Protein AF-A0A257A2W7-F1 (afdb_monomer)

Foldseek 3Di:
DLVVLVVVAQDAAEDEEAPCQVFFWWDCPVHTDGPGDPDDPVSNVVSNYDYDHAQAWDDPDVPDIDHHDDDDPDPPPDDDFTWGADPVRDIDTDPD

Secondary structure (DSSP, 8-state):
-HHHHHHH-SS-EEEEE-TTTTS--EE-SSS-EE-S-SS-HHHHHTTTEEEEE-SS-EEEETTEEE-------STT-PPP--EEE-TTS-EEE---

Mean predicted aligned error: 4.1 Å

Structure (mmCIF, N/CA/C/O backbone):
data_AF-A0A257A2W7-F1
#
_entry.id   AF-A0A257A2W7-F1
#
loop_
_atom_site.group_PDB
_atom_site.id
_atom_site.type_symbol
_atom_site.label_atom_id
_atom_site.label_alt_id
_atom_site.label_comp_id
_atom_site.label_asym_id
_atom_site.label_entity_id
_atom_site.label_seq_id
_atom_site.pdbx_PDB_ins_code
_atom_site.Cartn_x
_atom_site.Cartn_y
_atom_site.Cartn_z
_atom_site.occupancy
_atom_site.B_iso_or_equiv
_atom_site.auth_seq_id
_atom_site.auth_comp_id
_atom_site.auth_asym_id
_atom_site.auth_atom_id
_atom_site.pdbx_PDB_model_num
ATOM 1 N N . MET A 1 1 ? -1.701 10.309 3.930 1.00 80.25 1 MET A N 1
ATOM 2 C CA . MET A 1 1 ? -2.007 9.199 4.864 1.00 80.25 1 MET A CA 1
ATOM 3 C C . MET A 1 1 ? -1.290 9.367 6.201 1.00 80.25 1 MET A C 1
ATOM 5 O O . MET A 1 1 ? -1.985 9.547 7.188 1.00 80.25 1 MET A O 1
ATOM 9 N N . LEU A 1 2 ? 0.050 9.396 6.250 1.00 88.62 2 LEU A N 1
ATOM 10 C CA . LEU A 1 2 ? 0.804 9.606 7.502 1.00 88.62 2 LEU A CA 1
ATOM 11 C C . LEU A 1 2 ? 0.365 10.847 8.293 1.00 88.62 2 LEU A C 1
ATOM 13 O O . LEU A 1 2 ? 0.113 10.750 9.487 1.00 88.62 2 LEU A O 1
ATOM 17 N N . GLU A 1 3 ? 0.212 11.992 7.624 1.00 91.12 3 GLU A N 1
ATOM 18 C CA . GLU A 1 3 ? -0.256 13.218 8.285 1.00 91.12 3 GLU A CA 1
ATOM 19 C C . GLU A 1 3 ? -1.647 13.059 8.905 1.00 91.12 3 GLU A C 1
ATOM 21 O O . GLU A 1 3 ? -1.863 13.485 10.032 1.00 91.12 3 GLU A O 1
ATOM 26 N N . ILE A 1 4 ? -2.571 12.364 8.237 1.00 91.19 4 ILE A N 1
ATOM 27 C CA . ILE A 1 4 ? -3.909 12.099 8.787 1.00 91.19 4 ILE A CA 1
ATOM 28 C C . ILE A 1 4 ? -3.791 11.282 10.078 1.00 91.19 4 ILE A C 1
ATOM 30 O O . ILE A 1 4 ? -4.378 11.650 11.090 1.00 91.19 4 ILE A O 1
ATOM 34 N N . LEU A 1 5 ? -2.983 10.216 10.076 1.00 92.81 5 LEU A N 1
ATOM 35 C CA . LEU A 1 5 ? -2.788 9.378 11.262 1.00 92.81 5 LEU A CA 1
ATOM 36 C C . LEU A 1 5 ? -2.146 10.146 12.428 1.00 92.81 5 LEU A C 1
ATOM 38 O O . LEU A 1 5 ? -2.559 9.968 13.571 1.00 92.81 5 LEU A O 1
ATOM 42 N N . LYS A 1 6 ? -1.200 11.057 12.153 1.00 91.25 6 LYS A N 1
ATOM 43 C CA . LYS A 1 6 ? -0.626 11.943 13.182 1.00 91.25 6 LYS A CA 1
ATOM 44 C C . LYS A 1 6 ? -1.694 12.812 13.855 1.00 91.25 6 LYS A C 1
ATOM 46 O O . LYS A 1 6 ? -1.646 12.986 15.069 1.00 91.25 6 LYS A O 1
ATOM 51 N N . HIS A 1 7 ? -2.656 13.321 13.085 1.00 92.88 7 HIS A N 1
ATOM 52 C CA . HIS A 1 7 ? -3.723 14.191 13.592 1.00 92.88 7 HIS A CA 1
ATOM 53 C C . HIS A 1 7 ? -4.851 13.423 14.297 1.00 92.88 7 HIS A C 1
ATOM 55 O O . HIS A 1 7 ? -5.441 13.941 15.242 1.00 92.88 7 HIS A O 1
ATOM 61 N N . VAL A 1 8 ? -5.143 12.184 13.884 1.00 89.50 8 VAL A N 1
ATOM 62 C CA . VAL A 1 8 ? -6.140 11.316 14.548 1.00 89.50 8 VAL A CA 1
ATOM 63 C C . VAL A 1 8 ? -5.702 10.928 15.973 1.00 89.50 8 VAL A C 1
ATOM 65 O O . VAL A 1 8 ? -6.538 10.620 16.829 1.00 89.50 8 VAL A O 1
ATOM 68 N N . GLY A 1 9 ? -4.399 10.998 16.260 1.00 82.25 9 GLY A N 1
ATOM 69 C CA . GLY A 1 9 ? -3.829 10.718 17.573 1.00 82.25 9 GLY A CA 1
ATOM 70 C C . GLY A 1 9 ? -3.700 9.217 17.839 1.00 82.25 9 GLY A C 1
ATOM 71 O O . GLY A 1 9 ? -3.452 8.433 16.932 1.00 82.25 9 GLY A O 1
ATOM 72 N N . LYS A 1 10 ? -3.859 8.793 19.099 1.00 83.50 10 LYS A N 1
ATOM 73 C CA . LYS A 1 10 ? -3.684 7.384 19.519 1.00 83.50 10 LYS A CA 1
ATOM 74 C C . LYS A 1 10 ? -4.928 6.504 19.318 1.00 83.50 10 LYS A C 1
ATOM 76 O O . LYS A 1 10 ? -5.039 5.447 19.934 1.00 83.50 10 LYS A O 1
ATOM 81 N N . LYS A 1 11 ? -5.905 6.951 18.527 1.00 90.50 11 LYS A N 1
ATOM 82 C CA . LYS A 1 11 ? -7.090 6.136 18.233 1.00 90.50 11 LYS A CA 1
ATOM 83 C C . LYS A 1 11 ? -6.717 5.058 17.221 1.00 90.50 11 LYS A C 1
ATOM 85 O O . LYS A 1 11 ? -5.998 5.330 16.267 1.00 90.50 11 LYS A O 1
ATOM 90 N N . ARG A 1 12 ? -7.237 3.849 17.424 1.00 93.69 12 ARG A N 1
ATOM 91 C CA . ARG A 1 12 ? -7.097 2.741 16.474 1.00 93.69 12 ARG A CA 1
ATOM 92 C C . ARG A 1 12 ? -7.761 3.113 15.148 1.00 93.69 12 ARG A C 1
ATOM 94 O O . ARG A 1 12 ? -8.917 3.539 15.146 1.00 93.69 12 ARG A O 1
ATOM 101 N N . VAL A 1 13 ? -7.046 2.931 14.041 1.00 94.94 13 VAL A N 1
ATOM 102 C CA . VAL A 1 13 ? -7.547 3.202 12.685 1.00 94.94 13 VAL A CA 1
ATOM 103 C C . VAL A 1 13 ? -7.391 1.952 11.834 1.00 94.94 13 VAL A C 1
ATOM 105 O O . VAL A 1 13 ? -6.285 1.445 11.682 1.00 94.94 13 VAL A O 1
ATOM 108 N N . TYR A 1 14 ? -8.482 1.480 11.237 1.00 94.75 14 TYR A N 1
ATOM 109 C CA . TYR A 1 14 ? -8.414 0.415 10.241 1.00 94.75 14 TYR A CA 1
ATOM 110 C C . TYR A 1 14 ? -8.157 1.000 8.852 1.00 94.75 14 TYR A C 1
ATOM 112 O O . TYR A 1 14 ? -8.882 1.885 8.397 1.00 94.75 14 TYR A O 1
ATOM 120 N N . ILE A 1 15 ? -7.139 0.486 8.170 1.00 95.25 15 ILE A N 1
ATOM 121 C CA . ILE A 1 15 ? -6.825 0.783 6.774 1.00 95.25 15 ILE A CA 1
ATOM 122 C C . ILE A 1 15 ? -7.209 -0.441 5.948 1.00 95.25 15 ILE A C 1
ATOM 124 O O . ILE A 1 15 ? -6.562 -1.485 6.029 1.00 95.25 15 ILE A O 1
ATOM 128 N N . VAL A 1 16 ? -8.261 -0.309 5.143 1.00 95.88 16 VAL A N 1
ATOM 129 C CA . VAL A 1 16 ? -8.643 -1.336 4.169 1.00 95.88 16 VAL A CA 1
ATOM 130 C C . VAL A 1 16 ? -7.850 -1.103 2.891 1.00 95.88 16 VAL A C 1
ATOM 132 O O . VAL A 1 16 ? -7.967 -0.044 2.277 1.00 95.88 16 VAL A O 1
ATOM 135 N N . ALA A 1 17 ? -7.001 -2.057 2.516 1.00 95.88 17 ALA A N 1
ATOM 136 C CA . ALA A 1 17 ? -6.066 -1.893 1.407 1.00 95.88 17 ALA A CA 1
ATOM 137 C C . ALA A 1 17 ? -5.825 -3.196 0.643 1.00 95.88 17 ALA A C 1
ATOM 139 O O . ALA A 1 17 ? -6.053 -4.294 1.150 1.00 95.88 17 ALA A O 1
ATOM 140 N N . HIS A 1 18 ? -5.315 -3.068 -0.581 1.00 95.38 18 HIS A N 1
ATOM 141 C CA . HIS A 1 18 ? -4.941 -4.210 -1.403 1.00 95.38 18 HIS A CA 1
ATOM 142 C C . HIS A 1 18 ? -3.727 -4.958 -0.807 1.00 95.38 18 HIS A C 1
ATOM 144 O O . HIS A 1 18 ? -2.776 -4.286 -0.395 1.00 95.38 18 HIS A O 1
ATOM 150 N N . PRO A 1 19 ? -3.682 -6.312 -0.798 1.00 95.19 19 PRO A N 1
ATOM 151 C CA . PRO A 1 19 ? -2.540 -7.083 -0.285 1.00 95.19 19 PRO A CA 1
ATOM 152 C C . PRO A 1 19 ? -1.172 -6.690 -0.865 1.00 95.19 19 PRO A C 1
ATOM 154 O O . PRO A 1 19 ? -0.150 -6.861 -0.208 1.00 95.19 19 PRO A O 1
ATOM 157 N N . MET A 1 20 ? -1.145 -6.141 -2.082 1.00 94.31 20 MET A N 1
ATOM 158 C CA . MET A 1 20 ? 0.084 -5.719 -2.768 1.00 94.31 20 MET A CA 1
ATOM 159 C C . MET A 1 20 ? 0.405 -4.223 -2.591 1.00 94.31 20 MET A C 1
ATOM 161 O O . MET A 1 20 ? 1.245 -3.708 -3.320 1.00 94.31 20 MET A O 1
ATOM 165 N N . LEU A 1 21 ? -0.221 -3.514 -1.638 1.00 94.62 21 LEU A N 1
ATOM 166 C CA . LEU A 1 21 ? -0.007 -2.071 -1.400 1.00 94.62 21 LEU A CA 1
ATOM 167 C C . LEU A 1 21 ? 1.478 -1.684 -1.290 1.00 94.62 21 LEU A C 1
ATOM 169 O O . LEU A 1 21 ? 1.885 -0.634 -1.781 1.00 94.62 21 LEU A O 1
ATOM 173 N N . PHE A 1 22 ? 2.275 -2.525 -0.629 1.00 94.69 22 PHE A N 1
ATOM 174 C CA . PHE A 1 22 ? 3.700 -2.284 -0.389 1.00 94.69 22 PHE A CA 1
ATOM 175 C C . PHE A 1 22 ? 4.619 -2.983 -1.395 1.00 94.69 22 PHE A C 1
ATOM 177 O O . PHE A 1 22 ? 5.835 -2.996 -1.200 1.00 94.69 22 PHE A O 1
ATOM 184 N N . LYS A 1 23 ? 4.063 -3.575 -2.459 1.00 94.12 23 LYS A N 1
ATOM 185 C CA . LYS A 1 23 ? 4.871 -4.130 -3.544 1.00 94.12 23 LYS A CA 1
ATOM 186 C C . LYS A 1 23 ? 5.721 -3.006 -4.165 1.00 94.12 23 LYS A C 1
ATOM 188 O O . LYS A 1 23 ? 5.191 -1.911 -4.377 1.00 94.12 23 LYS A O 1
ATOM 193 N N . PRO A 1 24 ? 7.007 -3.247 -4.486 1.00 93.94 24 PRO A N 1
ATOM 194 C CA . PRO A 1 24 ? 7.807 -2.296 -5.247 1.00 93.94 24 PRO A CA 1
ATOM 195 C C . PRO A 1 24 ? 7.109 -1.927 -6.553 1.00 93.94 24 PRO A C 1
ATOM 197 O O . PRO A 1 24 ? 6.707 -2.811 -7.311 1.00 93.94 24 PRO A O 1
ATOM 200 N N . ASN A 1 25 ? 6.987 -0.629 -6.799 1.00 94.75 25 ASN A N 1
ATOM 201 C CA . ASN A 1 25 ? 6.451 -0.089 -8.036 1.00 94.75 25 ASN A CA 1
ATOM 202 C C . ASN A 1 25 ? 7.526 0.833 -8.612 1.00 94.75 25 ASN A C 1
ATOM 204 O O . ASN A 1 25 ? 7.744 1.930 -8.104 1.00 94.75 25 ASN A O 1
ATOM 208 N N . LEU A 1 26 ? 8.297 0.333 -9.573 1.00 96.12 26 LEU A N 1
ATOM 209 C CA . LEU A 1 26 ? 9.556 0.936 -9.996 1.00 96.12 26 LEU A CA 1
ATOM 210 C C . LEU A 1 26 ? 9.415 1.578 -11.373 1.00 96.12 26 LEU A C 1
ATOM 212 O O . LEU A 1 26 ? 8.880 0.982 -12.298 1.00 96.12 26 LEU A O 1
ATOM 216 N N . VAL A 1 27 ? 9.970 2.773 -11.535 1.00 95.62 27 VAL A N 1
ATOM 217 C CA . VAL A 1 27 ? 10.194 3.383 -12.849 1.00 95.62 27 VAL A CA 1
ATOM 218 C C . VAL A 1 27 ? 11.695 3.408 -13.093 1.00 95.62 27 VAL A C 1
ATOM 220 O O . VAL A 1 27 ? 12.454 3.775 -12.199 1.00 95.62 27 VAL A O 1
ATOM 223 N N . VAL A 1 28 ? 12.122 3.024 -14.296 1.00 94.00 28 VAL A N 1
ATOM 224 C CA . VAL A 1 28 ? 13.547 2.931 -14.665 1.00 94.00 28 VAL A CA 1
ATOM 225 C C . VAL A 1 28 ? 14.060 4.145 -15.443 1.00 94.00 28 VAL A C 1
ATOM 227 O O . VAL A 1 28 ? 15.268 4.337 -15.546 1.00 94.00 28 VAL A O 1
ATOM 230 N N . LYS A 1 29 ? 13.164 4.992 -15.969 1.00 91.94 29 LYS A N 1
ATOM 231 C CA . LYS A 1 29 ? 13.512 6.206 -16.727 1.00 91.94 29 LYS A CA 1
ATOM 232 C C . LYS A 1 29 ? 13.108 7.476 -15.962 1.00 91.94 29 LYS A C 1
ATOM 234 O O . LYS A 1 29 ? 11.973 7.560 -15.490 1.00 91.94 29 LYS A O 1
ATOM 239 N N . PRO A 1 30 ? 13.977 8.498 -15.863 1.00 93.19 30 PRO A N 1
ATOM 240 C CA . PRO A 1 30 ? 15.361 8.556 -16.358 1.00 93.19 30 PRO A CA 1
ATOM 241 C C . PRO A 1 30 ? 16.373 7.750 -15.518 1.00 93.19 30 PRO A C 1
ATOM 243 O O . PRO A 1 30 ? 17.501 7.559 -15.951 1.00 93.19 30 PRO A O 1
ATOM 246 N N . PHE A 1 31 ? 15.981 7.283 -14.334 1.00 94.62 31 PHE A N 1
ATOM 247 C CA . PHE A 1 31 ? 16.767 6.414 -13.458 1.00 94.62 31 PHE A CA 1
ATOM 248 C C . PHE A 1 31 ? 15.822 5.588 -12.576 1.00 94.62 31 PHE A C 1
ATOM 250 O O . PHE A 1 31 ? 14.634 5.906 -12.472 1.00 94.62 31 PHE A O 1
ATOM 257 N N . LEU A 1 32 ? 16.356 4.551 -11.923 1.00 94.75 32 LEU A N 1
ATOM 258 C CA . LEU A 1 32 ? 15.598 3.659 -11.048 1.00 94.75 32 LEU A CA 1
ATOM 259 C C . LEU A 1 32 ? 15.043 4.403 -9.825 1.00 94.75 32 LEU A C 1
ATOM 261 O O . LEU A 1 32 ? 15.799 4.921 -9.003 1.00 94.75 32 LEU A O 1
ATOM 265 N N . ARG A 1 33 ? 13.718 4.409 -9.675 1.00 94.88 33 ARG A N 1
ATOM 266 C CA . ARG A 1 33 ? 13.023 4.990 -8.519 1.00 94.88 33 ARG A CA 1
ATOM 267 C C . ARG A 1 33 ? 11.771 4.199 -8.166 1.00 94.88 33 ARG A C 1
ATOM 269 O O . ARG A 1 33 ? 11.049 3.761 -9.056 1.00 94.88 33 ARG A O 1
ATOM 276 N N . ASN A 1 34 ? 11.490 4.064 -6.871 1.00 94.75 34 ASN A N 1
ATOM 277 C CA . ASN A 1 34 ? 10.219 3.527 -6.392 1.00 94.75 34 ASN A CA 1
ATOM 278 C C . ASN A 1 34 ? 9.172 4.647 -6.351 1.00 94.75 34 ASN A C 1
ATOM 280 O O . ASN A 1 34 ? 9.363 5.652 -5.669 1.00 94.75 34 ASN A O 1
ATOM 284 N N . VAL A 1 35 ? 8.092 4.468 -7.104 1.00 94.62 35 VAL A N 1
ATOM 285 C CA . VAL A 1 35 ? 6.933 5.3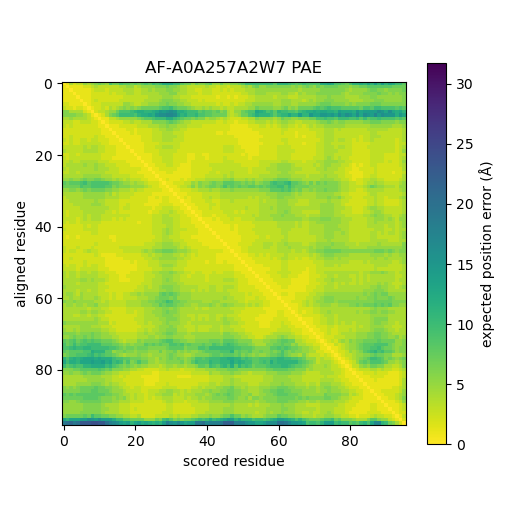67 -7.201 1.00 94.62 35 VAL A CA 1
ATOM 286 C C . VAL A 1 35 ? 5.700 4.806 -6.481 1.00 94.62 35 VAL A C 1
ATOM 288 O O . VAL A 1 35 ? 4.605 5.346 -6.622 1.00 94.62 35 VAL A O 1
ATOM 291 N N . GLY A 1 36 ? 5.862 3.71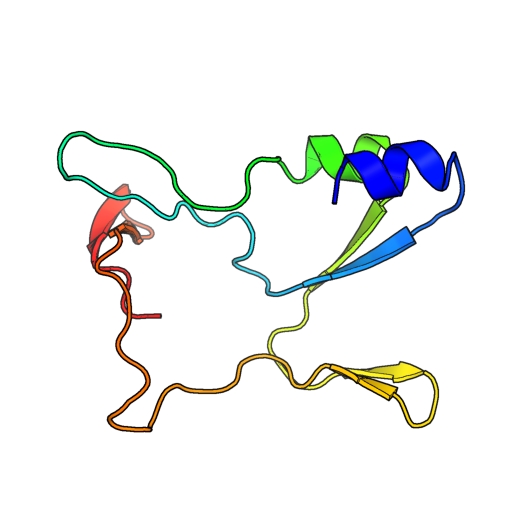5 -5.727 1.00 93.00 36 GLY A N 1
ATOM 292 C CA . GLY A 1 36 ? 4.819 3.122 -4.894 1.00 93.00 36 GLY A CA 1
ATOM 293 C C . GLY A 1 36 ? 4.520 3.926 -3.624 1.00 93.00 36 GLY A C 1
ATOM 294 O O . GLY A 1 36 ? 4.761 5.130 -3.541 1.00 93.00 36 GLY A O 1
ATOM 295 N N . ALA A 1 37 ? 3.979 3.250 -2.607 1.00 93.56 37 ALA A N 1
ATOM 296 C CA . ALA A 1 37 ? 3.620 3.888 -1.343 1.00 93.56 37 ALA A CA 1
ATOM 297 C C . ALA A 1 37 ? 4.838 4.595 -0.695 1.00 93.56 37 ALA A C 1
ATOM 299 O O . ALA A 1 37 ? 5.853 3.942 -0.444 1.00 93.56 37 ALA A O 1
ATOM 300 N N . PRO A 1 38 ? 4.751 5.898 -0.356 1.00 93.62 38 PRO A N 1
ATOM 301 C CA . PRO A 1 38 ? 5.864 6.672 0.210 1.00 93.62 38 PRO A CA 1
ATOM 302 C C . PRO A 1 38 ? 6.047 6.440 1.723 1.00 93.62 38 PRO A C 1
ATOM 304 O O . PRO A 1 38 ? 6.514 7.313 2.450 1.00 93.62 38 PRO A O 1
ATOM 307 N N . PHE A 1 39 ? 5.601 5.292 2.222 1.00 92.62 39 PHE A N 1
ATOM 308 C CA . PHE A 1 39 ? 5.652 4.888 3.620 1.00 92.62 39 PHE A CA 1
ATOM 309 C C . PHE A 1 39 ? 5.657 3.367 3.697 1.00 92.62 39 PHE A C 1
ATOM 311 O O . PHE A 1 39 ? 5.111 2.677 2.833 1.00 92.62 39 PHE A O 1
ATOM 318 N N . THR A 1 40 ? 6.249 2.839 4.757 1.00 93.62 40 THR A N 1
ATOM 319 C CA . THR A 1 40 ? 6.222 1.410 5.051 1.00 93.62 40 THR A CA 1
ATOM 320 C C . THR A 1 40 ? 5.010 1.051 5.904 1.00 93.62 40 THR A C 1
ATOM 322 O O . THR A 1 40 ? 4.382 1.899 6.543 1.00 93.62 40 THR A O 1
ATOM 325 N N . ARG A 1 41 ? 4.711 -0.248 5.980 1.00 94.31 41 ARG A N 1
ATOM 326 C CA . ARG A 1 41 ? 3.731 -0.783 6.931 1.00 94.31 41 ARG A CA 1
ATOM 327 C C . ARG A 1 41 ? 4.036 -0.344 8.368 1.00 94.31 41 ARG A C 1
ATOM 329 O O . ARG A 1 41 ? 3.143 0.131 9.062 1.00 94.31 41 ARG A O 1
ATOM 336 N N . LYS A 1 42 ? 5.309 -0.430 8.769 1.00 94.69 42 LYS A N 1
ATOM 337 C CA . LYS A 1 42 ? 5.780 -0.055 10.109 1.00 94.69 42 LYS A CA 1
ATOM 338 C C . LYS A 1 42 ? 5.574 1.432 10.403 1.00 94.69 42 LYS A C 1
ATOM 340 O O . LYS A 1 42 ? 5.206 1.776 11.524 1.00 94.69 42 LYS A O 1
ATOM 345 N N . ASP A 1 43 ? 5.765 2.300 9.406 1.00 94.50 43 ASP A N 1
ATOM 346 C CA . ASP A 1 43 ? 5.544 3.744 9.567 1.00 94.50 43 ASP A CA 1
ATOM 347 C C . ASP A 1 43 ? 4.090 4.055 9.916 1.00 94.50 43 ASP A C 1
ATOM 349 O O . ASP A 1 43 ? 3.836 4.948 10.720 1.00 94.50 43 ASP A O 1
ATOM 353 N N . LEU A 1 44 ? 3.140 3.309 9.343 1.00 94.50 44 LEU A N 1
ATOM 354 C CA . LEU A 1 44 ? 1.713 3.472 9.620 1.00 94.50 44 LEU A CA 1
ATOM 355 C C . LEU A 1 44 ? 1.300 2.795 10.934 1.00 94.50 44 LEU A C 1
ATOM 357 O O . LEU A 1 44 ? 0.595 3.407 11.735 1.00 94.50 44 LEU A O 1
ATOM 361 N N . GLU A 1 45 ? 1.776 1.575 11.198 1.00 93.69 45 GLU A N 1
ATOM 362 C CA . GLU A 1 45 ? 1.478 0.832 12.436 1.00 93.69 45 GLU A CA 1
ATOM 363 C C . GLU A 1 45 ? 1.940 1.587 13.694 1.00 93.69 45 GLU A C 1
ATOM 365 O O . GLU A 1 45 ? 1.268 1.542 14.726 1.00 93.69 45 GLU A O 1
ATOM 370 N N . LYS A 1 46 ? 3.017 2.383 13.600 1.00 93.44 46 LYS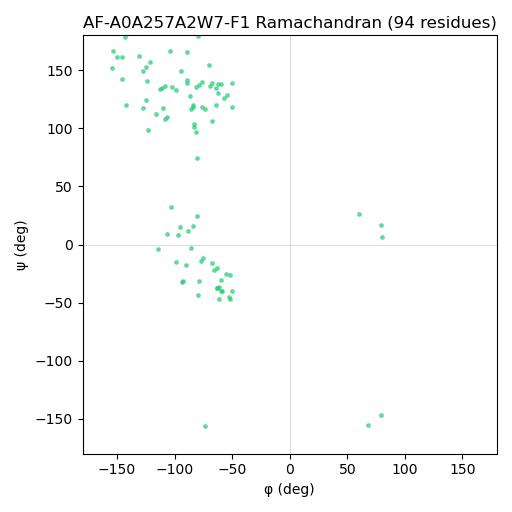 A N 1
ATOM 371 C CA . LYS A 1 46 ? 3.466 3.290 14.674 1.00 93.44 46 LYS A CA 1
ATOM 372 C C . LYS A 1 46 ? 2.373 4.262 15.146 1.00 93.44 46 LYS A C 1
ATOM 374 O O . LYS A 1 46 ? 2.407 4.712 16.291 1.00 93.44 46 LYS A O 1
ATOM 379 N N . TYR A 1 47 ? 1.400 4.569 14.291 1.00 93.50 47 TYR A N 1
ATOM 380 C CA . TYR A 1 47 ? 0.267 5.443 14.591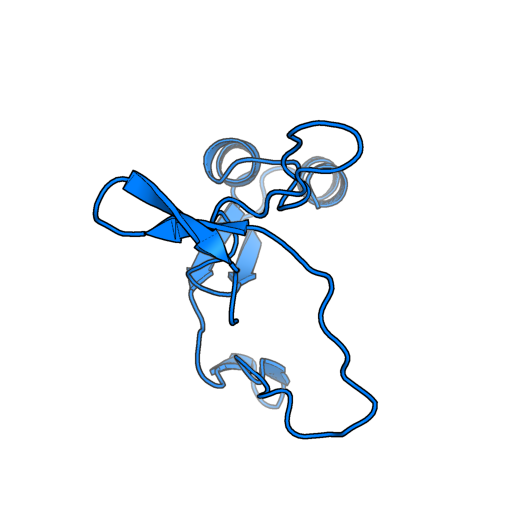 1.00 93.50 47 TYR A CA 1
ATOM 381 C C . TYR A 1 47 ? -1.031 4.665 14.851 1.00 93.50 47 TYR A C 1
ATOM 383 O O . TYR A 1 47 ? -2.114 5.159 14.556 1.00 93.50 47 TYR A O 1
ATOM 391 N N . SER A 1 48 ? -0.942 3.453 15.420 1.00 92.88 48 SER A N 1
ATOM 392 C CA . SER A 1 48 ? -2.111 2.611 15.750 1.00 92.88 48 SER A CA 1
ATOM 393 C C . SER A 1 48 ? -2.975 2.243 14.534 1.00 92.88 48 SER A C 1
ATOM 395 O O . SER A 1 48 ? -4.179 2.003 14.668 1.00 92.88 48 SER A O 1
ATOM 397 N N . ALA A 1 49 ? -2.364 2.218 13.345 1.00 95.31 49 ALA A N 1
ATOM 398 C CA . ALA A 1 49 ? -3.016 1.740 12.138 1.00 95.31 49 ALA A CA 1
ATOM 399 C C . ALA A 1 49 ? -2.976 0.213 12.074 1.00 95.31 49 ALA A C 1
ATOM 401 O O . ALA A 1 49 ? -1.928 -0.398 12.279 1.00 95.31 49 ALA A O 1
ATOM 402 N N . GLU A 1 50 ? -4.102 -0.390 11.718 1.00 95.38 50 GLU A N 1
ATOM 403 C CA . GLU A 1 50 ? -4.222 -1.821 11.472 1.00 95.38 50 GLU A CA 1
ATOM 404 C C . GLU A 1 50 ? -4.761 -2.077 10.077 1.00 95.38 50 GLU A C 1
ATOM 406 O O . GLU A 1 50 ? -5.652 -1.377 9.599 1.00 95.38 50 GLU A O 1
ATOM 411 N N . PHE A 1 51 ? -4.222 -3.093 9.414 1.00 96.12 51 PHE A N 1
ATOM 412 C CA . PHE A 1 51 ? -4.549 -3.367 8.025 1.00 96.12 51 PHE A CA 1
ATOM 413 C C . PHE A 1 51 ? -5.596 -4.462 7.898 1.00 96.12 51 PHE A C 1
ATOM 415 O O . PHE A 1 51 ? -5.457 -5.546 8.464 1.00 96.12 51 PHE A O 1
ATOM 422 N N . VAL A 1 52 ? -6.596 -4.187 7.069 1.00 96.19 52 VAL A N 1
ATOM 423 C CA . VAL A 1 52 ? -7.527 -5.182 6.545 1.00 96.19 52 VAL A CA 1
ATOM 424 C C . VAL A 1 52 ? -7.197 -5.366 5.069 1.00 96.19 52 VAL A C 1
ATOM 426 O O . VAL A 1 52 ? -7.432 -4.480 4.247 1.00 96.19 52 VAL A O 1
ATOM 429 N N . TRP A 1 53 ? -6.603 -6.509 4.736 1.00 96.75 53 TRP A N 1
ATOM 430 C CA . TRP A 1 53 ? -6.160 -6.804 3.377 1.00 96.75 53 TRP A CA 1
ATOM 431 C C . TRP A 1 53 ? -7.321 -7.332 2.535 1.00 96.75 53 TRP A C 1
ATOM 433 O O . TRP A 1 53 ? -7.717 -8.488 2.669 1.00 96.75 53 TRP A O 1
ATOM 443 N N . ALA A 1 54 ? -7.863 -6.485 1.662 1.00 96.50 54 ALA A N 1
ATOM 444 C CA . ALA A 1 54 ? -9.015 -6.804 0.829 1.00 96.50 54 ALA A CA 1
ATOM 445 C C . ALA A 1 54 ? -8.629 -6.787 -0.654 1.00 96.50 54 ALA A C 1
ATOM 447 O O . ALA A 1 54 ? -8.319 -5.742 -1.223 1.00 96.50 54 ALA A O 1
ATOM 448 N N . LYS A 1 55 ? -8.656 -7.967 -1.282 1.00 96.12 55 LYS A N 1
ATOM 449 C CA . LYS A 1 55 ? -8.556 -8.118 -2.745 1.00 96.12 55 LYS A CA 1
ATOM 450 C C . LYS A 1 55 ? -9.933 -8.165 -3.417 1.00 96.12 55 LYS A C 1
ATOM 452 O O . LYS A 1 55 ? -10.098 -7.713 -4.541 1.00 96.12 55 LYS A O 1
ATOM 457 N N . LYS A 1 56 ? -10.928 -8.696 -2.705 1.00 96.62 56 LYS A N 1
ATOM 458 C CA . LYS A 1 56 ? -12.324 -8.839 -3.141 1.00 96.62 56 LYS A CA 1
ATOM 459 C C . LYS A 1 56 ? -13.213 -7.788 -2.462 1.00 96.62 56 LYS A C 1
ATOM 461 O O . LYS A 1 56 ? -12.759 -7.194 -1.479 1.00 96.62 56 LYS A O 1
ATOM 466 N N . PRO A 1 57 ? -14.455 -7.584 -2.942 1.00 97.00 57 PRO A N 1
ATOM 467 C CA . PRO A 1 57 ? -15.412 -6.736 -2.253 1.00 97.00 57 PRO A CA 1
ATOM 468 C C . PRO A 1 57 ? -15.547 -7.086 -0.767 1.00 97.00 57 PRO A C 1
ATOM 470 O O . PRO A 1 57 ? -15.580 -8.264 -0.404 1.00 97.00 57 PRO A O 1
ATOM 473 N N . LEU A 1 58 ? -15.630 -6.062 0.081 1.00 96.31 58 LEU A N 1
ATOM 474 C CA . LEU A 1 58 ? -15.779 -6.192 1.529 1.00 96.31 58 LEU A CA 1
ATOM 475 C C . LEU A 1 58 ? -16.711 -5.092 2.041 1.00 96.31 58 LEU A C 1
ATOM 477 O O . LEU A 1 58 ? -16.414 -3.905 1.905 1.00 96.31 58 LEU A O 1
ATOM 481 N N . GLU A 1 59 ? -17.826 -5.485 2.650 1.00 96.56 59 GLU A N 1
ATOM 482 C CA . GLU A 1 59 ? -18.701 -4.567 3.379 1.00 96.56 59 GLU A CA 1
ATOM 483 C C . GLU A 1 59 ? -18.061 -4.232 4.732 1.00 96.56 59 GLU A C 1
ATOM 485 O O . GLU A 1 59 ? -17.804 -5.121 5.543 1.00 96.56 59 GLU A O 1
ATOM 490 N N . ILE A 1 60 ? -17.750 -2.953 4.956 1.00 95.69 60 ILE A N 1
ATOM 491 C CA . ILE A 1 60 ? -17.037 -2.496 6.162 1.00 95.69 60 ILE A CA 1
ATOM 492 C C . ILE A 1 60 ? -18.004 -2.055 7.262 1.00 95.69 60 ILE A C 1
ATOM 494 O O . ILE A 1 60 ? -17.719 -2.226 8.444 1.00 95.69 60 ILE A O 1
ATOM 498 N N . VAL A 1 61 ? -19.156 -1.515 6.866 1.00 95.31 61 VAL A N 1
ATOM 499 C CA . VAL A 1 61 ? -20.328 -1.239 7.705 1.00 95.31 61 VAL A CA 1
ATOM 500 C C . VAL A 1 61 ? -21.572 -1.361 6.829 1.00 95.31 61 VAL A C 1
ATOM 502 O O . VAL A 1 61 ? -21.469 -1.273 5.608 1.00 95.31 61 VAL A O 1
ATOM 505 N N . LYS A 1 62 ? -22.750 -1.533 7.438 1.00 97.00 62 LYS A N 1
ATOM 506 C CA . LYS A 1 62 ? -24.010 -1.722 6.707 1.00 97.00 62 LYS A CA 1
ATOM 507 C C . LYS A 1 62 ? -24.205 -0.655 5.622 1.00 97.00 62 LYS A C 1
ATOM 509 O O . LYS A 1 62 ? -24.318 0.530 5.937 1.00 97.00 62 LYS A O 1
ATOM 514 N N . GLY A 1 63 ? -24.286 -1.091 4.367 1.00 96.81 63 GLY A N 1
ATOM 515 C CA . GLY A 1 63 ? -24.497 -0.219 3.207 1.00 96.81 63 GLY A CA 1
ATOM 516 C C . GLY A 1 63 ? -23.246 0.506 2.697 1.00 96.81 63 GLY A C 1
ATOM 517 O O . GLY A 1 63 ? -23.362 1.328 1.791 1.00 96.81 63 GLY A O 1
ATOM 518 N N . VAL A 1 64 ? -22.059 0.211 3.238 1.00 96.81 64 VAL A N 1
ATOM 519 C CA . VAL A 1 64 ? -20.778 0.773 2.786 1.00 96.81 64 VAL A CA 1
ATOM 520 C C . VAL A 1 64 ? -19.797 -0.361 2.513 1.00 96.81 64 VAL A C 1
ATOM 522 O O . VAL A 1 64 ? -19.400 -1.094 3.420 1.00 96.81 64 VAL A O 1
ATOM 525 N N . LEU A 1 65 ? -19.360 -0.47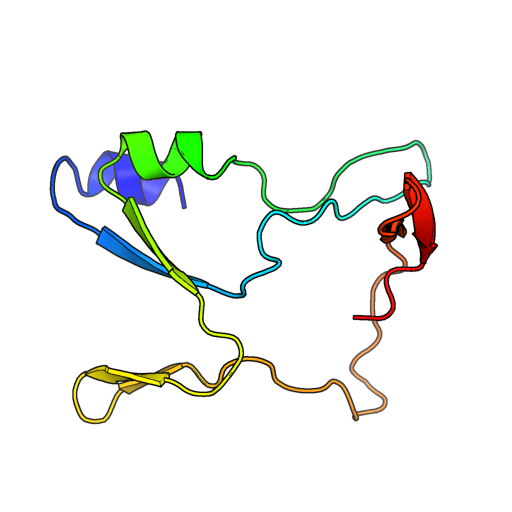4 1.259 1.00 96.44 65 LEU A N 1
ATOM 526 C CA . LEU A 1 65 ? -18.422 -1.502 0.821 1.00 96.44 65 LEU A CA 1
ATOM 527 C C . LEU A 1 65 ? -17.215 -0.915 0.092 1.00 96.44 65 LEU A C 1
ATOM 529 O O . LEU A 1 65 ? -17.317 0.096 -0.603 1.00 96.44 65 LEU A O 1
ATOM 533 N N . VAL A 1 66 ? -16.080 -1.596 0.212 1.00 96.56 66 VAL A N 1
ATOM 534 C CA . VAL A 1 66 ? -14.986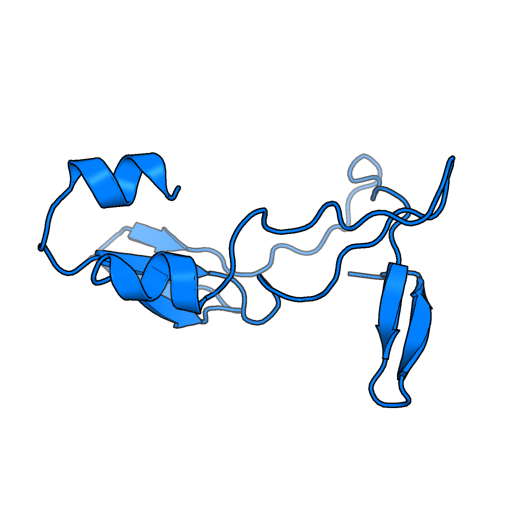 -1.475 -0.754 1.00 96.56 66 VAL A CA 1
ATOM 535 C C . VAL A 1 66 ? -15.203 -2.509 -1.850 1.00 96.56 66 VAL A C 1
ATOM 537 O O . VAL A 1 66 ? -15.621 -3.630 -1.573 1.00 96.56 66 VAL A O 1
ATOM 540 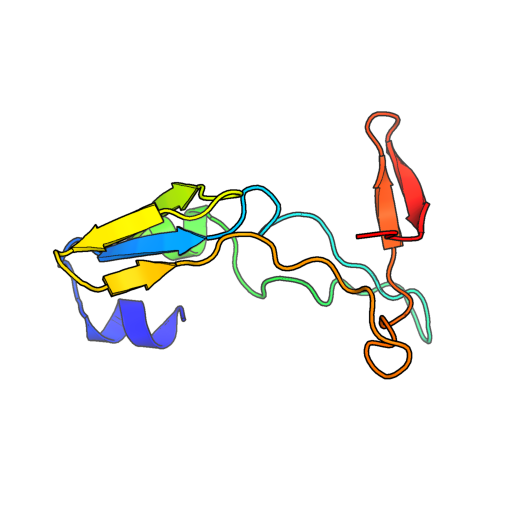N N . THR A 1 67 ? -14.921 -2.154 -3.099 1.00 96.56 67 THR A N 1
ATOM 541 C CA . THR A 1 67 ? -15.130 -3.037 -4.258 1.00 96.56 67 THR A CA 1
ATOM 542 C C . THR A 1 67 ? -14.055 -4.113 -4.403 1.00 96.56 67 THR A C 1
ATOM 544 O O . THR A 1 67 ? -14.236 -5.055 -5.163 1.00 96.56 67 THR A O 1
ATOM 547 N N . GLY A 1 68 ? -12.932 -3.989 -3.694 1.00 94.88 68 GLY A N 1
ATOM 548 C CA . GLY A 1 68 ? -11.727 -4.751 -4.017 1.00 94.88 68 GLY A CA 1
ATOM 549 C C . GLY A 1 68 ? -11.121 -4.294 -5.347 1.00 94.88 68 GLY A C 1
ATOM 550 O O . GLY A 1 68 ? -11.321 -3.150 -5.763 1.00 94.88 68 GLY A O 1
ATOM 551 N N . GLU A 1 69 ? -10.371 -5.181 -5.997 1.00 94.00 69 GLU A N 1
ATOM 552 C CA . GLU A 1 69 ? -9.803 -4.925 -7.322 1.00 94.00 69 GLU A CA 1
ATOM 553 C C . GLU A 1 69 ? -10.897 -4.750 -8.380 1.00 94.00 69 GLU A C 1
ATOM 555 O O . GLU A 1 69 ? -11.831 -5.548 -8.478 1.00 94.00 69 GLU A O 1
ATOM 560 N N . VAL A 1 70 ? -10.739 -3.720 -9.209 1.00 91.25 70 VAL A N 1
ATOM 561 C CA . VAL A 1 70 ? -11.552 -3.499 -10.405 1.00 91.25 70 VAL A CA 1
ATOM 562 C C . VAL A 1 70 ? -10.645 -3.742 -11.613 1.00 91.25 70 VAL A C 1
ATOM 564 O O . VAL A 1 70 ? -9.638 -3.043 -11.741 1.00 91.25 70 VAL A O 1
ATOM 567 N N . PRO A 1 71 ? -10.937 -4.743 -12.464 1.00 89.38 71 PRO A N 1
ATOM 568 C CA . PRO A 1 71 ? -10.079 -5.074 -13.592 1.00 89.38 71 PRO A CA 1
ATOM 569 C C . PRO A 1 71 ? -10.137 -3.971 -14.651 1.00 89.38 71 PRO A C 1
ATOM 571 O O . PRO A 1 71 ? -11.217 -3.501 -15.010 1.00 89.38 71 PRO A O 1
ATOM 574 N N . ARG A 1 72 ? -8.971 -3.603 -15.187 1.00 88.94 72 ARG A N 1
ATOM 575 C CA . ARG A 1 72 ? -8.863 -2.640 -16.288 1.00 88.94 72 ARG A CA 1
ATOM 576 C C . ARG A 1 72 ? -9.139 -3.349 -17.605 1.00 88.94 72 ARG A C 1
ATOM 578 O O . ARG A 1 72 ? -8.264 -4.005 -18.160 1.00 88.94 72 ARG A O 1
ATOM 585 N N . VAL A 1 73 ? -10.374 -3.260 -18.080 1.00 90.38 73 VAL A N 1
ATOM 586 C CA . VAL A 1 73 ? -10.817 -3.911 -19.330 1.00 90.38 73 VAL A CA 1
ATOM 587 C C . VAL A 1 73 ? -11.199 -2.905 -20.411 1.00 90.38 73 VAL A C 1
ATOM 589 O O . VAL A 1 73 ? -11.538 -3.291 -21.529 1.00 90.38 73 VAL A O 1
ATOM 592 N N . THR A 1 74 ? -11.163 -1.612 -20.094 1.00 90.50 74 THR A N 1
ATOM 593 C CA . THR A 1 74 ? -11.543 -0.559 -21.032 1.00 90.50 74 THR A CA 1
ATOM 594 C C . THR A 1 74 ? -10.328 -0.006 -21.774 1.00 90.50 74 THR A C 1
ATOM 596 O O . THR A 1 74 ? -9.218 0.063 -21.253 1.00 90.50 74 THR A O 1
ATOM 599 N N . SER A 1 75 ? -10.534 0.442 -23.013 1.00 88.12 75 SER A N 1
ATOM 600 C CA . SER A 1 75 ? -9.459 0.954 -23.877 1.00 88.12 75 SER A CA 1
ATOM 601 C C . SER A 1 75 ? -8.841 2.275 -23.402 1.00 88.12 75 SER A C 1
ATOM 603 O O . SER A 1 75 ? -7.764 2.660 -23.868 1.00 88.12 75 SER A O 1
ATOM 605 N N . PHE A 1 76 ? -9.515 2.987 -22.495 1.00 89.81 76 PHE A N 1
ATOM 606 C CA . PHE A 1 76 ? -9.032 4.243 -21.928 1.00 89.81 76 PHE A CA 1
ATOM 607 C C . PHE A 1 76 ? -8.190 4.048 -20.657 1.00 89.81 76 PHE A C 1
ATOM 609 O O . PHE A 1 76 ? -7.431 4.949 -20.298 1.00 89.81 76 PHE A O 1
ATOM 616 N N . GLU A 1 77 ? -8.265 2.890 -19.998 1.00 86.25 77 GLU A N 1
ATOM 617 C CA . GLU A 1 77 ? -7.467 2.561 -18.811 1.00 86.25 77 GLU A CA 1
ATOM 618 C C . GLU A 1 77 ? -6.051 2.121 -19.206 1.00 86.25 77 GLU A C 1
ATOM 620 O O . GLU A 1 77 ? -5.697 0.945 -19.166 1.00 86.25 77 GLU A O 1
ATOM 625 N N . LYS A 1 78 ? -5.221 3.086 -19.614 1.00 83.38 78 LYS A N 1
ATOM 626 C CA . LYS A 1 78 ? -3.825 2.831 -19.992 1.00 83.38 78 LYS A CA 1
ATOM 627 C C . LYS A 1 78 ? -2.926 2.811 -18.747 1.00 83.38 78 LYS A C 1
ATOM 629 O O . LYS A 1 78 ? -2.839 3.842 -18.073 1.00 83.38 78 LYS A O 1
ATOM 634 N N . PRO A 1 79 ? -2.250 1.692 -18.430 1.00 81.62 79 PRO A N 1
ATOM 635 C CA . PRO A 1 79 ? -1.330 1.642 -17.304 1.00 81.62 79 PRO A CA 1
ATOM 636 C C . PRO A 1 79 ? -0.075 2.474 -17.586 1.00 81.62 79 PRO A C 1
ATOM 638 O O . PRO A 1 79 ? 0.324 2.687 -18.732 1.00 81.62 79 PRO A O 1
ATOM 641 N N . ILE A 1 80 ? 0.557 2.939 -16.512 1.00 84.62 80 ILE A N 1
ATOM 642 C CA . ILE A 1 80 ? 1.916 3.475 -16.576 1.00 84.62 80 ILE A CA 1
ATOM 643 C C . ILE A 1 80 ? 2.864 2.278 -16.616 1.00 84.62 80 ILE A C 1
ATOM 645 O O . ILE A 1 80 ? 2.672 1.323 -15.871 1.00 84.62 80 ILE A O 1
ATOM 649 N N . GLU A 1 81 ? 3.890 2.343 -17.461 1.00 90.50 81 GLU A N 1
ATOM 650 C CA . GLU A 1 81 ? 4.933 1.321 -17.505 1.00 90.50 81 GLU A CA 1
ATOM 651 C C . GLU A 1 81 ? 5.751 1.362 -16.206 1.00 90.50 81 GLU A C 1
ATOM 653 O O . GLU A 1 81 ? 6.542 2.284 -15.969 1.00 90.50 81 GLU A O 1
ATOM 658 N N . THR A 1 82 ? 5.536 0.369 -15.349 1.00 94.69 82 THR A N 1
ATOM 659 C CA . THR A 1 82 ? 6.265 0.203 -14.095 1.00 94.69 82 THR A CA 1
ATOM 660 C C . THR A 1 82 ? 6.768 -1.223 -13.958 1.00 94.69 82 THR A C 1
ATOM 662 O O . THR A 1 82 ? 6.336 -2.124 -14.667 1.00 94.69 82 THR A O 1
ATOM 665 N N . TYR A 1 83 ? 7.737 -1.420 -13.075 1.00 95.88 83 TYR A N 1
ATOM 666 C CA . TYR A 1 83 ? 8.436 -2.681 -12.893 1.00 95.88 83 TYR A CA 1
ATOM 667 C C . TYR A 1 83 ? 8.347 -3.131 -11.440 1.00 95.88 83 TYR A C 1
ATOM 669 O O . TYR A 1 83 ? 8.257 -2.320 -10.512 1.00 95.88 83 TYR A O 1
ATOM 677 N N . THR A 1 84 ? 8.420 -4.436 -11.230 1.00 95.75 84 THR A N 1
ATOM 678 C CA . THR A 1 84 ? 8.449 -5.046 -9.903 1.00 95.75 84 THR A CA 1
ATOM 679 C C . THR A 1 84 ? 9.369 -6.263 -9.892 1.00 95.75 84 THR A C 1
ATOM 681 O O . THR A 1 84 ? 9.955 -6.603 -10.915 1.00 95.75 84 THR A O 1
ATOM 684 N N . PHE A 1 85 ? 9.530 -6.909 -8.740 1.00 94.62 85 PHE A N 1
ATOM 685 C CA . PHE A 1 85 ? 10.301 -8.145 -8.635 1.00 94.62 85 PHE 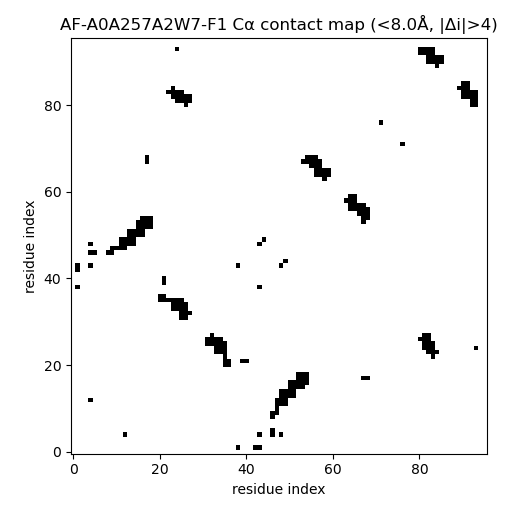A CA 1
ATOM 686 C C . PHE A 1 85 ? 9.374 -9.355 -8.562 1.00 94.62 85 PHE A C 1
ATOM 688 O O . PHE A 1 85 ? 8.394 -9.340 -7.814 1.00 94.62 85 PHE A O 1
ATOM 695 N N . ASN A 1 86 ? 9.694 -10.402 -9.320 1.00 93.94 86 ASN A N 1
ATOM 696 C CA . ASN A 1 86 ? 9.039 -11.699 -9.176 1.00 93.94 86 ASN A CA 1
ATOM 697 C C . ASN A 1 86 ? 9.620 -12.491 -7.984 1.00 93.94 86 ASN A C 1
ATOM 699 O O . ASN A 1 86 ? 10.555 -12.053 -7.313 1.00 93.94 86 ASN A O 1
ATOM 703 N N . GLU A 1 87 ? 9.093 -13.690 -7.736 1.00 92.62 87 GLU A N 1
ATOM 704 C CA . GLU A 1 87 ? 9.545 -14.558 -6.636 1.00 92.62 87 GLU A CA 1
ATOM 705 C C . GLU A 1 87 ? 11.007 -15.023 -6.770 1.00 92.62 87 GLU A C 1
ATOM 707 O O . GLU A 1 87 ? 11.630 -15.388 -5.776 1.00 92.62 87 GLU A O 1
ATOM 712 N N . LYS A 1 88 ? 11.579 -14.977 -7.981 1.00 95.62 88 LYS A N 1
ATOM 713 C CA . LYS A 1 88 ? 12.990 -15.293 -8.251 1.00 95.62 88 LYS A CA 1
ATOM 714 C C . LYS A 1 88 ? 13.922 -14.092 -8.045 1.00 95.62 88 LYS A C 1
ATOM 716 O O . LYS A 1 88 ? 15.133 -14.239 -8.180 1.00 95.62 88 LYS A O 1
ATOM 721 N N . GLY A 1 89 ? 13.378 -12.916 -7.721 1.00 93.88 89 GLY A N 1
ATOM 722 C CA . GLY A 1 89 ? 14.142 -11.676 -7.572 1.00 93.88 89 GLY A CA 1
ATOM 723 C C . GLY A 1 89 ? 14.501 -11.003 -8.899 1.00 93.88 89 GLY A C 1
ATOM 724 O O . GLY A 1 89 ? 15.379 -10.143 -8.931 1.00 93.88 89 GLY A O 1
ATOM 725 N N . GLU A 1 90 ? 13.835 -11.369 -9.993 1.00 95.75 90 GLU A N 1
ATOM 726 C CA . GLU A 1 90 ? 14.057 -10.783 -11.316 1.00 95.75 90 GLU A CA 1
ATOM 727 C C . GLU A 1 90 ? 13.156 -9.559 -11.505 1.00 95.75 90 GLU A C 1
ATOM 729 O O . GLU A 1 90 ? 11.981 -9.579 -11.125 1.00 95.75 90 GLU A O 1
ATOM 734 N N . LEU A 1 91 ? 13.701 -8.495 -12.102 1.00 95.00 91 LEU A N 1
ATOM 735 C CA . LEU A 1 91 ? 12.935 -7.301 -12.451 1.00 95.00 91 LEU A CA 1
ATOM 736 C C . LEU A 1 91 ? 12.047 -7.602 -13.666 1.00 95.00 91 LEU A C 1
ATOM 738 O O . LEU A 1 91 ? 12.554 -7.871 -14.753 1.00 95.00 91 LEU A O 1
ATOM 742 N N . ILE A 1 92 ? 10.734 -7.528 -13.482 1.00 95.31 92 ILE A N 1
ATOM 743 C CA . ILE A 1 92 ? 9.721 -7.784 -14.509 1.00 95.31 92 ILE A CA 1
ATOM 744 C C . ILE A 1 92 ? 8.833 -6.555 -14.706 1.00 95.31 92 ILE A C 1
ATOM 746 O O . ILE A 1 92 ? 8.710 -5.725 -13.802 1.00 95.31 92 ILE A O 1
ATOM 750 N N . LEU A 1 93 ? 8.209 -6.445 -15.880 1.00 93.50 93 LEU A N 1
ATOM 751 C CA . LEU A 1 93 ? 7.144 -5.471 -16.108 1.00 93.50 93 LEU A CA 1
ATOM 752 C C . LEU A 1 93 ? 5.968 -5.775 -15.165 1.00 93.50 93 LEU A C 1
ATOM 754 O O . LEU A 1 93 ? 5.626 -6.937 -14.942 1.00 93.50 93 LEU A O 1
ATOM 758 N N . ASP A 1 94 ? 5.374 -4.737 -14.586 1.00 90.50 94 ASP A N 1
ATOM 759 C CA . ASP A 1 94 ? 4.203 -4.866 -13.729 1.00 90.50 94 ASP A CA 1
ATOM 760 C C . ASP A 1 94 ? 2.932 -4.941 -14.586 1.00 90.50 94 ASP A C 1
ATOM 762 O O . ASP A 1 94 ? 2.449 -3.933 -15.097 1.00 90.50 94 ASP A O 1
ATOM 766 N N . GLU A 1 95 ? 2.409 -6.153 -14.760 1.00 78.19 95 GLU A N 1
ATOM 767 C CA . GLU A 1 95 ? 1.208 -6.433 -15.561 1.00 78.19 95 GLU A CA 1
ATOM 768 C C . GLU A 1 95 ? -0.108 -6.328 -14.763 1.00 78.19 95 GLU A C 1
ATOM 770 O O . GLU A 1 95 ? -1.150 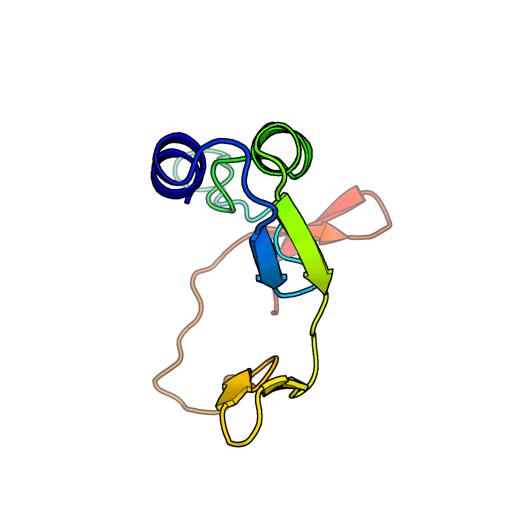-6.772 -15.244 1.00 78.19 95 GLU A O 1
ATOM 775 N N . LEU A 1 96 ? -0.073 -5.771 -13.541 1.00 64.62 96 LEU A N 1
ATOM 776 C CA . LEU A 1 96 ? -1.266 -5.548 -12.706 1.00 64.62 96 LEU A CA 1
ATOM 777 C C . LEU A 1 96 ? -2.370 -4.750 -13.411 1.00 64.62 96 LEU A C 1
ATOM 779 O O . LEU A 1 96 ? -2.090 -3.606 -13.842 1.00 64.62 96 LEU A O 1
#

Solvent-accessible surface area (backbone atoms only — not comparable to full-atom values): 6108 Å² total; per-residue (Å²): 107,71,68,56,38,64,72,65,39,87,50,79,40,81,45,78,40,48,79,64,58,80,48,67,32,28,33,62,77,97,49,81,42,77,74,43,62,96,63,53,72,66,68,44,41,75,37,42,40,44,79,45,72,37,60,53,65,44,75,81,48,97,98,41,66,48,68,38,69,76,82,82,81,53,95,81,65,72,79,77,88,34,28,28,67,50,97,88,69,46,83,38,77,54,86,124

pLDDT: mean 92.78, std 4.82, range [64.62, 97.0]

Nearest PDB structures (foldseek):
  2p4z-assembly2_B  TM=6.316E-01  e=1.838E-01  Caldanaerobacter subterraneus subsp. tengcongensis MB4

Sequence (96 aa):
MLEILKHVGKKRVYIVAHPMLFKPNLVVKPFLRNVGAPFTRKDLEKYSAEFVWAKKPLEIVKGVLVTGEVPRVTSFEKPIETYTFNEKGELILDEL

Radius of gyration: 16.03 Å; Cα contacts (8 Å, |Δi|>4): 123; chains: 1; bounding box: 41×30×43 Å